Protein AF-A0A7H8N3G9-F1 (afdb_monomer_lite)

pLDDT: mean 83.93, std 16.97, range [43.75, 96.69]

Foldseek 3Di:
DDDDDKDKDWPPPPPPPPPPDPPPWTKIKIKADAPPDDAQQDWDQDPNFIWGWDDGWDFDDPDPDTTTITMTTGDDD

Organism: NCBI:txid2763006

Secondary structure (DSSP, 8-state):
------EEEE-TT-----TT------EEEEEEETT----TT-EEEETTEEEEE-S--EEE-SSS--EEEEEEEE---

Structure (mmCIF, N/CA/C/O backbone):
data_AF-A0A7H8N3G9-F1
#
_entry.id   AF-A0A7H8N3G9-F1
#
loop_
_atom_site.group_PDB
_atom_site.id
_atom_site.type_symbol
_atom_site.label_atom_id
_atom_site.label_alt_id
_atom_site.label_comp_id
_atom_site.label_asym_id
_atom_site.label_entity_id
_atom_site.label_seq_id
_atom_site.pdbx_PDB_ins_code
_atom_site.Cartn_x
_atom_site.Cartn_y
_atom_site.Cartn_z
_atom_site.occupancy
_atom_site.B_iso_or_equiv
_atom_site.auth_seq_id
_atom_site.auth_comp_id
_atom_site.auth_asym_id
_atom_site.auth_atom_id
_atom_site.pdbx_PDB_model_num
ATOM 1 N N . MET A 1 1 ? -7.271 -12.097 -5.386 1.00 70.19 1 MET A N 1
ATOM 2 C CA . MET A 1 1 ? -6.737 -11.643 -4.085 1.00 70.19 1 MET A CA 1
ATOM 3 C C . MET A 1 1 ? -5.254 -11.970 -4.046 1.00 70.19 1 MET A C 1
ATOM 5 O O . MET A 1 1 ? -4.911 -13.127 -4.252 1.00 70.19 1 MET A O 1
ATOM 9 N N . TRP A 1 2 ? -4.390 -10.969 -3.881 1.00 86.06 2 TRP A N 1
ATOM 10 C CA . TRP A 1 2 ? -2.942 -11.167 -3.746 1.00 86.06 2 TRP A CA 1
ATOM 11 C C . TRP A 1 2 ? -2.559 -11.248 -2.263 1.00 86.06 2 TRP A C 1
ATOM 13 O O . TRP A 1 2 ? -3.140 -10.545 -1.439 1.00 86.06 2 TRP A O 1
ATOM 23 N N . CYS A 1 3 ? -1.582 -12.089 -1.927 1.00 88.62 3 CYS A N 1
ATOM 24 C CA . CYS A 1 3 ? -0.962 -12.138 -0.607 1.00 88.62 3 CYS A CA 1
ATOM 25 C C . CYS A 1 3 ? 0.557 -12.279 -0.763 1.00 88.62 3 CYS A C 1
ATOM 27 O O . CYS A 1 3 ? 1.040 -13.005 -1.633 1.00 88.62 3 CYS A O 1
ATOM 29 N N . GLY A 1 4 ? 1.324 -11.563 0.057 1.00 92.19 4 GLY A N 1
ATOM 30 C CA . GLY A 1 4 ? 2.778 -11.584 -0.035 1.00 92.19 4 GLY A CA 1
ATOM 31 C C . GLY A 1 4 ? 3.455 -10.542 0.844 1.00 92.19 4 GLY A C 1
ATOM 32 O O . GLY A 1 4 ? 2.814 -9.862 1.644 1.00 92.19 4 GLY A O 1
ATOM 33 N N . LEU A 1 5 ? 4.776 -10.437 0.689 1.00 93.00 5 LEU A N 1
ATOM 34 C CA . LEU A 1 5 ? 5.592 -9.467 1.412 1.00 93.00 5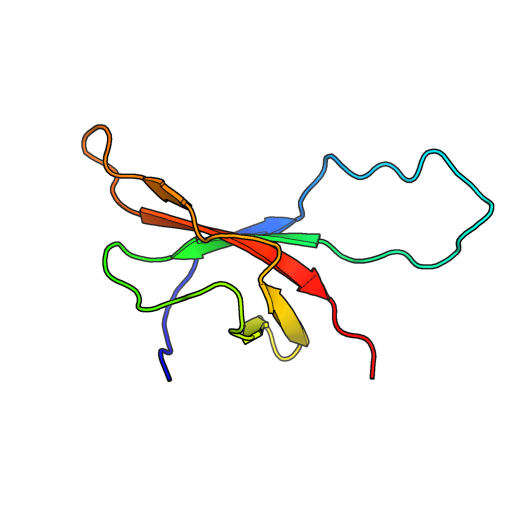 LEU A CA 1
ATOM 35 C C . LEU A 1 5 ? 5.483 -8.080 0.775 1.00 93.00 5 LEU A C 1
ATOM 37 O O . LEU A 1 5 ? 5.519 -7.936 -0.448 1.00 93.00 5 LEU A O 1
ATOM 41 N N . ALA A 1 6 ? 5.407 -7.063 1.626 1.00 93.94 6 ALA A N 1
ATOM 42 C CA . ALA A 1 6 ? 5.413 -5.658 1.252 1.00 93.94 6 ALA A CA 1
ATOM 43 C C . ALA A 1 6 ? 6.294 -4.877 2.231 1.00 93.94 6 ALA A C 1
ATOM 45 O O . ALA A 1 6 ? 6.390 -5.239 3.405 1.00 93.94 6 ALA A O 1
ATOM 46 N N . SER A 1 7 ? 6.913 -3.791 1.768 1.00 95.50 7 SER A N 1
ATOM 47 C CA . SER A 1 7 ? 7.516 -2.815 2.680 1.00 95.50 7 SER A CA 1
ATOM 48 C C . SER A 1 7 ? 6.457 -1.786 3.052 1.00 95.50 7 SER A C 1
ATOM 50 O O . SER A 1 7 ? 5.865 -1.162 2.175 1.00 95.50 7 SER A O 1
ATOM 52 N N . VAL A 1 8 ? 6.201 -1.629 4.347 1.00 94.62 8 VAL A N 1
ATOM 53 C CA . VAL A 1 8 ? 5.165 -0.738 4.876 1.00 94.62 8 VAL A CA 1
ATOM 54 C C . VAL A 1 8 ? 5.828 0.319 5.740 1.00 94.62 8 VAL A C 1
ATOM 56 O O . VAL A 1 8 ? 6.622 -0.005 6.621 1.00 94.62 8 VAL A O 1
ATOM 59 N N . GLN A 1 9 ? 5.508 1.582 5.481 1.00 92.62 9 GLN A N 1
ATOM 60 C CA . GLN A 1 9 ? 6.020 2.726 6.225 1.00 92.62 9 GLN A CA 1
ATOM 61 C C . GLN A 1 9 ? 4.850 3.609 6.674 1.00 92.62 9 GLN A C 1
ATOM 63 O O . GLN A 1 9 ? 3.929 3.822 5.885 1.00 92.62 9 GLN A O 1
ATOM 68 N N . PRO A 1 10 ? 4.869 4.165 7.896 1.00 89.19 10 PRO A N 1
ATOM 69 C CA . PRO A 1 10 ? 3.912 5.198 8.273 1.00 89.19 10 PRO A CA 1
ATOM 70 C C . PRO A 1 10 ? 4.142 6.452 7.420 1.00 89.19 10 PRO A C 1
ATOM 72 O O . PRO A 1 10 ? 5.286 6.880 7.224 1.00 89.19 10 PRO A O 1
ATOM 75 N N . GLU A 1 11 ? 3.072 7.071 6.921 1.00 81.50 11 GLU A N 1
ATOM 76 C CA . GLU A 1 11 ? 3.178 8.332 6.185 1.00 81.50 11 GLU A CA 1
ATOM 77 C C . GLU A 1 11 ? 3.408 9.485 7.181 1.00 81.50 11 GLU A C 1
ATOM 79 O O . GLU A 1 11 ? 2.478 10.093 7.704 1.00 81.50 11 GLU A O 1
ATOM 84 N N . ARG A 1 12 ? 4.685 9.776 7.480 1.00 63.28 12 ARG A N 1
ATOM 85 C CA . ARG A 1 12 ? 5.113 10.754 8.505 1.00 63.28 12 ARG A CA 1
ATOM 86 C C . ARG A 1 12 ? 4.679 12.206 8.252 1.00 63.28 12 ARG A C 1
ATOM 88 O O . ARG A 1 12 ? 4.841 13.035 9.138 1.00 63.28 12 ARG A O 1
ATOM 95 N N . SER A 1 13 ? 4.172 12.542 7.067 1.00 53.66 13 SER A N 1
ATOM 96 C CA . SER A 1 13 ? 3.863 13.929 6.684 1.00 53.66 13 SER A CA 1
ATOM 97 C C . SER A 1 13 ? 2.497 14.436 7.155 1.00 53.66 13 SER A C 1
ATOM 99 O O . SER A 1 13 ? 2.171 15.589 6.884 1.00 53.66 13 SER A O 1
ATOM 101 N N . PHE A 1 14 ? 1.701 13.628 7.861 1.00 50.62 14 PHE A N 1
ATOM 102 C CA . PHE A 1 14 ? 0.444 14.094 8.446 1.00 50.62 14 PHE A CA 1
ATOM 103 C C . PHE A 1 14 ? 0.641 14.505 9.912 1.00 50.62 14 PHE A C 1
ATOM 105 O O . PHE A 1 14 ? 0.186 13.837 10.837 1.00 50.62 14 PHE A O 1
ATOM 112 N N . GLU A 1 15 ? 1.325 15.628 10.140 1.00 45.97 15 GLU A N 1
ATOM 113 C CA . GLU A 1 15 ? 1.067 16.396 11.359 1.00 45.97 15 GLU A CA 1
ATOM 114 C C . GLU A 1 15 ? -0.313 17.028 11.188 1.00 45.97 15 GLU A C 1
ATOM 116 O O . GLU A 1 15 ? -0.506 17.899 10.336 1.00 45.97 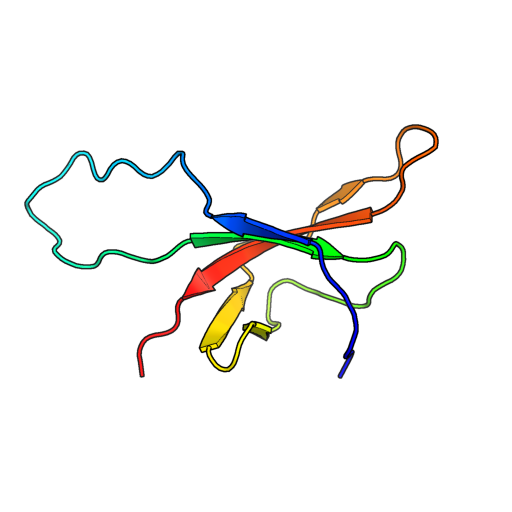15 GLU A O 1
ATOM 121 N N . SER A 1 16 ? -1.290 16.557 11.965 1.00 48.06 16 SER A N 1
ATOM 122 C CA . SER A 1 16 ? -2.611 17.173 12.047 1.00 48.06 16 SER A CA 1
ATOM 123 C C . SER A 1 16 ? -2.461 18.621 12.524 1.00 48.06 16 SER A C 1
ATOM 125 O O . SER A 1 16 ? -2.466 18.914 13.718 1.00 48.06 16 SER A O 1
ATOM 127 N N . ARG A 1 17 ? -2.315 19.565 11.590 1.00 44.75 17 ARG A N 1
ATOM 128 C CA . ARG A 1 17 ? -2.479 20.999 11.851 1.00 44.75 17 ARG A CA 1
ATOM 129 C C . ARG A 1 17 ? -3.967 21.327 11.940 1.00 44.75 17 ARG A C 1
ATOM 131 O O . ARG A 1 17 ? -4.464 22.109 11.139 1.00 44.75 17 ARG A O 1
ATOM 138 N N . SER A 1 18 ? -4.697 20.695 12.852 1.00 46.34 18 SER A N 1
ATOM 139 C CA . SER A 1 18 ? -6.022 21.140 13.303 1.00 46.34 18 SER A CA 1
ATOM 140 C C . SER A 1 18 ? -6.437 20.323 14.532 1.00 46.34 18 SER A C 1
ATOM 142 O O . SER A 1 18 ? -6.771 19.148 14.387 1.00 46.34 18 SER A O 1
ATOM 144 N N . PRO A 1 19 ? -6.458 20.916 15.739 1.00 48.91 19 PRO A N 1
ATOM 145 C CA . PRO A 1 19 ? -6.913 20.242 16.958 1.00 48.91 19 PRO A CA 1
ATOM 146 C C . PRO A 1 19 ? -8.434 19.977 16.996 1.00 48.91 19 PRO A C 1
ATOM 148 O O . PRO A 1 19 ? -8.944 19.500 17.999 1.00 48.91 19 PRO A O 1
ATOM 151 N N . GLU A 1 20 ? -9.171 20.262 15.916 1.00 47.62 20 GLU A N 1
ATOM 152 C CA . GLU A 1 20 ? -10.640 20.186 15.874 1.00 47.62 20 GLU A CA 1
ATOM 153 C C . GLU A 1 20 ? -11.191 18.859 15.318 1.00 47.62 20 GLU A C 1
ATOM 155 O O . GLU A 1 20 ? -12.403 18.648 15.310 1.00 47.62 20 GLU A O 1
ATOM 160 N N . ARG A 1 21 ? -10.335 17.936 14.855 1.00 43.75 21 ARG A N 1
ATOM 161 C CA . ARG A 1 21 ? -10.755 16.585 14.443 1.00 43.75 21 ARG A CA 1
ATOM 162 C C . ARG A 1 21 ? -9.818 15.533 15.010 1.00 43.75 21 ARG A C 1
ATOM 164 O O . ARG A 1 21 ? -8.805 15.188 14.409 1.00 43.75 21 ARG A O 1
ATOM 171 N N . GLU A 1 22 ? -10.213 14.974 16.146 1.00 44.22 22 GLU A N 1
ATOM 172 C CA . GLU A 1 22 ? -9.688 13.737 16.737 1.00 44.22 22 GLU A CA 1
ATOM 173 C C . GLU A 1 22 ? -10.027 12.499 15.882 1.00 44.22 22 GLU A C 1
ATOM 175 O O . GLU A 1 22 ? -10.508 11.480 16.364 1.00 44.22 22 GLU A O 1
ATOM 180 N N . THR A 1 23 ? -9.796 12.558 14.575 1.00 51.38 23 THR A N 1
ATOM 181 C CA . THR A 1 23 ? -9.738 11.358 13.745 1.00 51.38 23 THR A CA 1
ATOM 182 C C . THR A 1 23 ? -8.305 11.266 13.271 1.00 51.38 23 THR A C 1
ATOM 184 O O . THR A 1 23 ? -7.960 11.736 12.190 1.00 51.38 23 THR A O 1
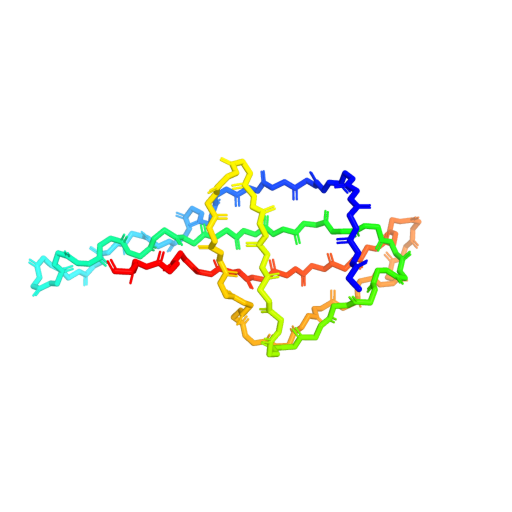ATOM 187 N N . ALA A 1 24 ? -7.438 10.729 14.130 1.00 54.31 24 ALA A N 1
ATOM 188 C CA . ALA A 1 24 ? -6.093 10.336 13.739 1.00 54.31 24 ALA A CA 1
ATOM 189 C C . ALA A 1 24 ? -6.220 9.230 12.677 1.00 54.31 24 ALA A C 1
ATOM 191 O O . ALA A 1 24 ? -6.242 8.042 12.988 1.00 54.31 24 ALA A O 1
ATOM 192 N N . GLN A 1 25 ? -6.406 9.625 11.417 1.00 68.06 25 GLN A N 1
ATOM 193 C CA . GLN A 1 25 ? -6.458 8.708 10.290 1.00 68.06 25 GLN A CA 1
ATOM 194 C C . GLN A 1 25 ? -5.036 8.220 10.041 1.00 68.06 25 GLN A C 1
ATOM 196 O O . GLN A 1 25 ? -4.200 8.929 9.481 1.00 68.06 25 GLN A O 1
ATOM 201 N N . GLU A 1 26 ? -4.747 7.017 10.527 1.00 82.62 26 GLU A N 1
ATOM 202 C CA . GLU A 1 26 ? -3.473 6.350 10.292 1.00 82.62 26 GLU A CA 1
ATOM 203 C C . GLU A 1 26 ? -3.302 6.113 8.786 1.00 82.62 26 GLU A C 1
ATOM 205 O O . GLU A 1 26 ? -4.124 5.448 8.149 1.00 82.62 26 GLU A O 1
ATOM 210 N N . ARG A 1 27 ? -2.241 6.692 8.215 1.00 89.12 27 ARG A N 1
ATOM 211 C CA . ARG A 1 27 ? -1.887 6.572 6.800 1.00 89.12 27 ARG A CA 1
ATOM 212 C C . ARG A 1 27 ? -0.597 5.789 6.626 1.00 89.12 27 ARG A C 1
ATOM 214 O O . ARG A 1 27 ? 0.378 5.990 7.354 1.00 89.12 27 ARG A O 1
ATOM 221 N N . LEU A 1 28 ? -0.593 4.924 5.622 1.00 92.56 28 LEU A N 1
ATOM 222 C CA . LEU A 1 28 ? 0.527 4.077 5.254 1.00 92.56 28 LEU A CA 1
ATOM 223 C C . LEU A 1 28 ? 0.982 4.368 3.829 1.00 92.56 28 LEU A C 1
ATOM 225 O O . LEU A 1 28 ? 0.182 4.601 2.922 1.00 92.56 28 LEU A O 1
ATOM 229 N N . LEU A 1 29 ? 2.289 4.250 3.635 1.00 94.62 29 LEU A N 1
ATOM 230 C CA . LEU A 1 29 ? 2.916 4.109 2.337 1.00 94.62 29 LEU A CA 1
ATOM 231 C C . LEU A 1 29 ? 3.396 2.664 2.192 1.00 94.62 29 LEU A C 1
ATOM 233 O O . LEU A 1 29 ? 4.259 2.201 2.942 1.00 94.62 29 LEU A O 1
ATOM 237 N N . VAL A 1 30 ? 2.819 1.951 1.232 1.00 95.38 30 VAL A N 1
ATOM 238 C CA . VAL A 1 30 ? 3.062 0.531 0.984 1.00 95.38 30 VAL A CA 1
ATOM 239 C C . VAL A 1 30 ? 3.795 0.368 -0.342 1.00 95.38 30 VAL A C 1
ATOM 241 O O . VAL A 1 30 ? 3.384 0.905 -1.368 1.00 95.38 30 VAL A O 1
ATOM 244 N N . TYR A 1 31 ? 4.883 -0.393 -0.327 1.00 95.75 31 TYR A N 1
ATOM 245 C CA . TYR A 1 31 ? 5.669 -0.745 -1.502 1.00 95.75 31 TYR A CA 1
ATOM 246 C C . TYR A 1 31 ? 5.516 -2.238 -1.775 1.00 95.75 31 TYR A C 1
ATOM 248 O O . TYR A 1 31 ? 5.947 -3.080 -0.981 1.00 95.75 31 TYR A O 1
ATOM 256 N N . LEU A 1 32 ? 4.895 -2.552 -2.905 1.00 96.00 32 LEU A N 1
ATOM 257 C CA . LEU A 1 32 ? 4.597 -3.904 -3.357 1.00 96.00 32 LEU A CA 1
ATOM 258 C C . LEU A 1 32 ? 5.568 -4.329 -4.468 1.00 96.00 32 LEU A C 1
ATOM 260 O O . LEU A 1 32 ? 6.067 -3.468 -5.208 1.00 96.00 32 LEU A O 1
ATOM 264 N N . PRO A 1 33 ? 5.811 -5.643 -4.631 1.00 95.12 33 PRO A N 1
ATOM 265 C CA . PRO A 1 33 ? 6.546 -6.168 -5.773 1.00 95.12 33 PRO A CA 1
ATOM 266 C C . PRO A 1 33 ? 6.006 -5.653 -7.111 1.00 95.12 33 PRO A C 1
ATOM 268 O O . PRO A 1 33 ? 4.815 -5.384 -7.284 1.00 95.12 33 PRO A O 1
ATOM 271 N N . TRP A 1 34 ? 6.901 -5.526 -8.088 1.00 92.81 34 TRP A N 1
ATOM 272 C CA . TRP A 1 34 ? 6.498 -5.193 -9.448 1.00 92.81 34 TRP A CA 1
ATOM 273 C C . TRP A 1 34 ? 5.520 -6.242 -9.999 1.00 92.81 34 TRP A C 1
ATOM 275 O O . TRP A 1 34 ? 5.794 -7.438 -9.932 1.00 92.81 34 TRP A O 1
ATOM 285 N N . GLY A 1 35 ? 4.398 -5.790 -10.565 1.00 91.38 35 GLY A N 1
ATOM 286 C CA . GLY A 1 35 ? 3.368 -6.664 -11.135 1.00 91.38 35 GLY A CA 1
ATOM 287 C C . GLY A 1 35 ? 2.275 -7.107 -10.159 1.00 91.38 35 GLY A C 1
ATOM 288 O O . GLY A 1 35 ? 1.369 -7.820 -10.585 1.00 91.38 35 GLY A O 1
ATOM 289 N N . THR A 1 36 ? 2.311 -6.679 -8.891 1.00 95.19 36 THR A N 1
ATOM 290 C CA . THR A 1 36 ? 1.189 -6.912 -7.972 1.00 95.19 36 THR A CA 1
ATOM 291 C C . THR A 1 36 ? -0.092 -6.274 -8.533 1.00 95.19 36 THR A C 1
ATOM 293 O O . THR A 1 36 ? -0.085 -5.071 -8.809 1.00 95.19 36 THR A O 1
ATOM 296 N N . PRO A 1 37 ? -1.180 -7.050 -8.715 1.00 93.19 37 PRO A N 1
ATOM 297 C CA . PRO A 1 37 ? -2.462 -6.524 -9.163 1.00 93.19 37 PRO A CA 1
ATOM 298 C C . PRO A 1 37 ? -3.142 -5.831 -7.980 1.00 93.19 37 PRO A C 1
ATOM 300 O O . PRO A 1 37 ? -3.677 -6.497 -7.094 1.00 93.19 37 PRO A O 1
ATOM 303 N N . VAL A 1 38 ? -3.033 -4.508 -7.941 1.00 94.38 38 VAL A N 1
ATOM 304 C CA . VAL A 1 38 ? -3.682 -3.635 -6.963 1.00 94.38 38 VAL A CA 1
ATOM 305 C C . VAL A 1 38 ? -4.213 -2.413 -7.697 1.00 94.38 38 VAL A C 1
ATOM 307 O O . VAL A 1 38 ? -3.482 -1.835 -8.507 1.00 94.38 38 VAL A O 1
ATOM 310 N N . ASP A 1 39 ? -5.445 -2.030 -7.389 1.00 95.12 39 ASP A N 1
ATOM 311 C CA . ASP A 1 39 ? -6.141 -0.874 -7.951 1.00 95.12 39 ASP A CA 1
ATOM 312 C C . ASP A 1 39 ? -6.768 -0.008 -6.838 1.00 95.12 39 ASP A C 1
ATOM 314 O O . ASP A 1 39 ? -6.816 -0.389 -5.667 1.00 95.12 39 ASP A O 1
ATOM 318 N N . ALA A 1 40 ? -7.258 1.182 -7.197 1.00 93.12 40 ALA A N 1
ATOM 319 C CA . ALA A 1 40 ? -7.855 2.138 -6.260 1.00 93.12 40 ALA A CA 1
ATOM 320 C C . ALA A 1 40 ? -9.023 1.614 -5.383 1.00 93.12 40 ALA A C 1
ATOM 322 O O . ALA A 1 40 ? -9.108 2.0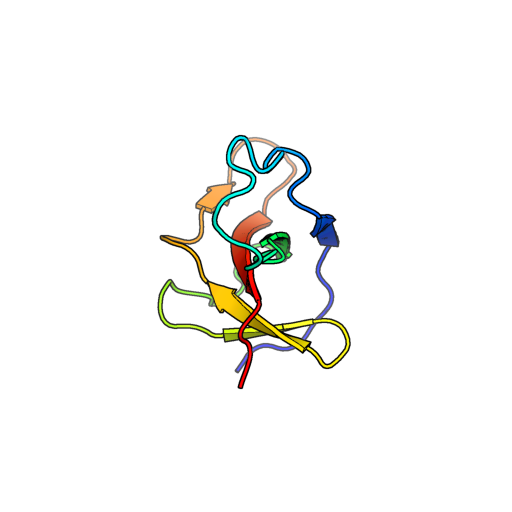36 -4.233 1.00 93.12 40 ALA A O 1
ATOM 323 N N . PRO A 1 41 ? -9.932 0.724 -5.844 1.00 94.31 41 PRO A N 1
ATOM 324 C CA . PRO A 1 41 ? -11.020 0.225 -4.997 1.00 94.31 41 PRO A CA 1
ATOM 325 C C . PRO A 1 41 ? -10.592 -0.907 -4.048 1.00 94.31 41 PRO A C 1
ATOM 327 O O . PRO A 1 41 ? -11.422 -1.406 -3.284 1.00 94.31 41 PRO A O 1
ATOM 330 N N . ASP A 1 42 ? -9.335 -1.354 -4.107 1.00 94.25 42 ASP A N 1
ATOM 331 C CA . ASP A 1 42 ? -8.873 -2.470 -3.294 1.00 94.25 42 ASP A CA 1
ATOM 332 C C . ASP A 1 42 ? -8.682 -2.089 -1.819 1.00 94.25 42 ASP A C 1
ATOM 334 O O . ASP A 1 42 ? -8.487 -0.934 -1.428 1.00 94.25 42 ASP A O 1
ATOM 338 N N . ARG A 1 43 ? -8.686 -3.127 -0.978 1.00 94.38 43 ARG A N 1
ATOM 339 C CA . ARG A 1 43 ? -8.330 -3.046 0.438 1.00 94.38 43 ARG A CA 1
ATOM 340 C C . ARG A 1 43 ? -7.076 -3.853 0.719 1.00 94.38 43 ARG A C 1
ATOM 342 O O . ARG A 1 43 ? -6.888 -4.950 0.193 1.00 94.38 43 ARG A O 1
ATOM 349 N N . LEU A 1 44 ? -6.246 -3.327 1.608 1.00 94.19 44 LEU A N 1
ATOM 350 C CA . LEU A 1 44 ? -5.029 -3.964 2.083 1.00 94.19 44 LEU A CA 1
ATOM 351 C C . LEU A 1 44 ? -5.239 -4.472 3.508 1.00 94.19 44 LEU A C 1
ATOM 353 O O . LEU A 1 44 ? -5.694 -3.730 4.378 1.00 94.19 44 LEU A O 1
ATOM 357 N N . LEU A 1 45 ? -4.862 -5.726 3.752 1.00 94.56 45 LEU A N 1
ATOM 358 C CA . LEU A 1 45 ? -4.755 -6.282 5.097 1.00 94.56 45 LEU A CA 1
ATOM 359 C C . LEU A 1 45 ? -3.287 -6.246 5.519 1.00 94.56 45 LEU A C 1
ATOM 361 O O . LEU A 1 45 ? -2.468 -7.000 4.993 1.00 94.56 45 LEU A O 1
ATOM 365 N N . VAL A 1 46 ? -2.953 -5.376 6.466 1.00 92.25 46 VAL A N 1
ATOM 366 C CA . VAL A 1 46 ? -1.584 -5.184 6.956 1.00 92.25 46 VAL A CA 1
ATOM 367 C C . VAL A 1 46 ? -1.572 -5.427 8.457 1.00 92.25 46 VAL A C 1
ATOM 369 O O . VAL A 1 46 ? -2.261 -4.736 9.200 1.00 92.25 46 VAL A O 1
ATOM 372 N N . ASN A 1 47 ? -0.811 -6.425 8.916 1.00 90.44 47 ASN A N 1
ATOM 373 C CA . ASN A 1 47 ? -0.722 -6.801 10.336 1.00 90.44 47 ASN A CA 1
ATOM 374 C C . ASN A 1 47 ? -2.095 -6.985 11.024 1.00 90.44 47 ASN A C 1
ATOM 376 O O . ASN A 1 47 ? -2.270 -6.620 12.183 1.00 90.44 47 ASN A O 1
ATOM 380 N N . GLY A 1 48 ? -3.083 -7.531 10.305 1.00 91.81 48 GLY A N 1
ATOM 381 C CA . GLY A 1 48 ? -4.440 -7.758 10.823 1.00 91.81 48 GLY A CA 1
ATOM 382 C C . GLY A 1 48 ? -5.364 -6.533 10.800 1.00 91.81 48 GLY A C 1
ATOM 383 O O . GLY A 1 48 ? -6.519 -6.646 11.201 1.00 91.81 48 GLY A O 1
ATOM 384 N N . LEU A 1 49 ? -4.891 -5.385 10.310 1.00 92.19 49 LEU A N 1
ATOM 385 C CA . LEU A 1 49 ? -5.669 -4.156 10.172 1.00 92.19 49 LEU A CA 1
ATOM 386 C C . LEU A 1 49 ? -6.016 -3.893 8.704 1.00 92.19 49 LEU A C 1
ATOM 388 O O . LEU A 1 49 ? -5.192 -4.104 7.811 1.00 92.19 49 LEU A O 1
ATOM 392 N N . TRP A 1 50 ? -7.241 -3.426 8.468 1.00 93.38 50 TRP A N 1
ATOM 393 C CA . TRP A 1 50 ? -7.724 -3.078 7.135 1.00 93.38 50 TRP A CA 1
ATOM 394 C C . TRP A 1 50 ? -7.427 -1.622 6.792 1.00 93.38 50 TRP A C 1
ATOM 396 O O . TRP A 1 50 ? -7.703 -0.707 7.572 1.00 93.38 50 TRP A O 1
ATOM 406 N N . PHE A 1 51 ? -6.914 -1.429 5.583 1.00 93.69 51 PHE A N 1
ATOM 407 C CA . PHE A 1 51 ? -6.670 -0.128 4.984 1.00 93.69 51 PHE A CA 1
ATOM 408 C C . PHE A 1 51 ? -7.312 -0.075 3.602 1.00 93.69 51 PHE A C 1
ATOM 410 O O . PHE A 1 51 ? -7.286 -1.059 2.863 1.00 93.69 51 PHE A O 1
ATOM 417 N N . GLU A 1 52 ? -7.870 1.070 3.243 1.00 94.81 52 GLU A N 1
ATOM 418 C CA . GLU A 1 52 ? -8.346 1.345 1.889 1.00 94.81 52 GLU A CA 1
ATOM 419 C C . GLU A 1 52 ? -7.249 2.029 1.088 1.00 94.81 52 GLU A C 1
ATOM 421 O O . GLU A 1 52 ? -6.497 2.842 1.631 1.00 94.81 52 GLU A O 1
ATOM 426 N N . VAL A 1 53 ? -7.138 1.683 -0.193 1.00 95.00 53 VAL A N 1
ATOM 427 C CA . VAL A 1 53 ? -6.221 2.365 -1.103 1.00 95.00 53 VAL A CA 1
ATOM 428 C C . VAL A 1 53 ? -6.678 3.816 -1.292 1.00 95.00 53 VAL A C 1
ATOM 430 O O . VAL A 1 53 ? -7.847 4.102 -1.532 1.00 95.00 53 VAL A O 1
ATOM 433 N N . ASP A 1 54 ? -5.739 4.746 -1.142 1.00 92.94 54 ASP A N 1
ATOM 434 C CA . ASP A 1 54 ? -5.944 6.185 -1.294 1.00 92.94 54 ASP A CA 1
ATOM 435 C C . ASP A 1 54 ? -5.377 6.643 -2.645 1.00 92.94 54 ASP A C 1
ATOM 437 O O . ASP A 1 54 ? -4.171 6.873 -2.800 1.00 92.94 54 ASP A O 1
ATOM 441 N N . GLY A 1 55 ? -6.266 6.742 -3.634 1.00 92.25 55 GLY A N 1
ATOM 442 C CA . GLY A 1 55 ? -5.943 7.140 -5.002 1.00 92.25 55 GLY A CA 1
ATOM 443 C C . GLY A 1 55 ? -5.312 6.032 -5.850 1.00 92.25 55 GLY A C 1
ATOM 444 O O . GLY A 1 55 ? -5.292 4.861 -5.486 1.00 92.25 55 GLY A O 1
ATOM 445 N N . GLU A 1 56 ? -4.801 6.407 -7.023 1.00 95.69 56 GLU A N 1
ATOM 446 C CA . GLU A 1 56 ? -4.254 5.442 -7.982 1.00 95.69 56 GLU A CA 1
ATOM 447 C C . GLU A 1 56 ? -2.887 4.883 -7.541 1.00 95.69 56 GLU A C 1
ATOM 449 O O . GLU A 1 56 ? -1.957 5.662 -7.275 1.00 95.69 56 GLU A O 1
ATOM 454 N N . PRO A 1 57 ? -2.705 3.546 -7.520 1.00 96.19 57 PRO A N 1
ATOM 455 C CA . PRO A 1 57 ? -1.406 2.922 -7.301 1.00 96.19 57 PRO A CA 1
ATOM 456 C C . PRO A 1 57 ? -0.349 3.409 -8.295 1.00 96.19 57 PRO A C 1
ATOM 458 O O . PRO A 1 57 ? -0.468 3.273 -9.515 1.00 96.19 57 PRO A O 1
ATOM 461 N N . MET A 1 58 ? 0.756 3.936 -7.773 1.00 96.06 58 MET A N 1
ATOM 462 C CA . MET A 1 58 ? 1.845 4.439 -8.599 1.00 96.06 58 MET A CA 1
ATOM 463 C C . MET A 1 58 ? 2.790 3.302 -8.978 1.00 96.06 58 MET A C 1
ATOM 465 O O . MET A 1 58 ? 3.488 2.737 -8.137 1.00 96.06 58 MET A O 1
ATOM 469 N N . ARG A 1 59 ? 2.873 3.001 -10.271 1.00 94.88 59 ARG A N 1
ATOM 470 C CA . ARG A 1 59 ? 3.815 2.016 -10.811 1.00 94.88 59 ARG A CA 1
ATOM 471 C C . ARG A 1 59 ? 5.166 2.681 -11.064 1.00 94.88 59 ARG A C 1
ATOM 473 O O . ARG A 1 59 ? 5.328 3.411 -12.036 1.00 94.88 59 ARG A O 1
ATOM 480 N N . TRP A 1 60 ? 6.140 2.421 -10.197 1.00 92.94 60 TRP A N 1
ATOM 481 C CA . TRP A 1 60 ? 7.497 2.930 -10.357 1.00 92.94 60 TRP A CA 1
ATOM 482 C C . TRP A 1 60 ? 8.325 1.962 -11.202 1.00 92.94 60 TRP A C 1
ATOM 484 O O . TRP A 1 60 ? 8.655 0.856 -10.767 1.00 92.94 60 TRP A O 1
ATOM 494 N N . ASN A 1 61 ? 8.669 2.380 -12.419 1.00 92.31 61 ASN A N 1
ATOM 495 C CA . ASN A 1 61 ? 9.432 1.584 -13.385 1.00 92.31 61 ASN A CA 1
ATOM 496 C C . ASN A 1 61 ? 10.780 2.217 -13.782 1.00 92.31 61 ASN A C 1
ATOM 498 O O . ASN A 1 61 ? 11.449 1.707 -14.683 1.00 92.31 61 ASN A O 1
ATOM 502 N N . HIS A 1 62 ? 11.190 3.299 -13.115 1.00 86.31 62 HIS A N 1
ATOM 503 C CA . HIS A 1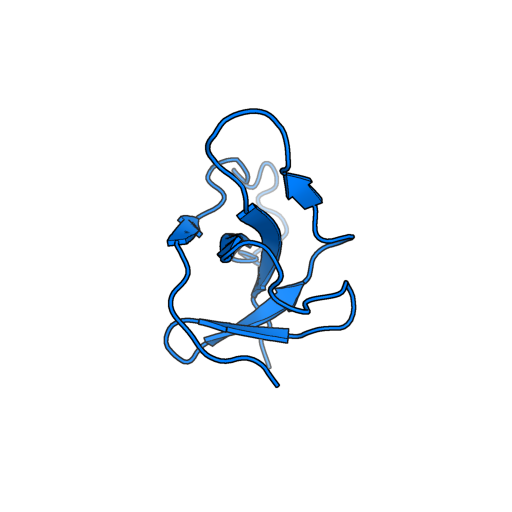 62 ? 12.449 3.986 -13.391 1.00 86.31 62 HIS A CA 1
ATOM 504 C C . HIS A 1 62 ? 13.627 3.329 -12.653 1.00 86.31 62 HIS A C 1
ATOM 506 O O . HIS A 1 62 ? 13.599 3.171 -11.431 1.00 86.31 62 HIS A O 1
ATOM 512 N N . GLY A 1 63 ? 14.694 3.009 -13.394 1.00 83.12 63 GLY A N 1
ATOM 513 C CA . GLY A 1 63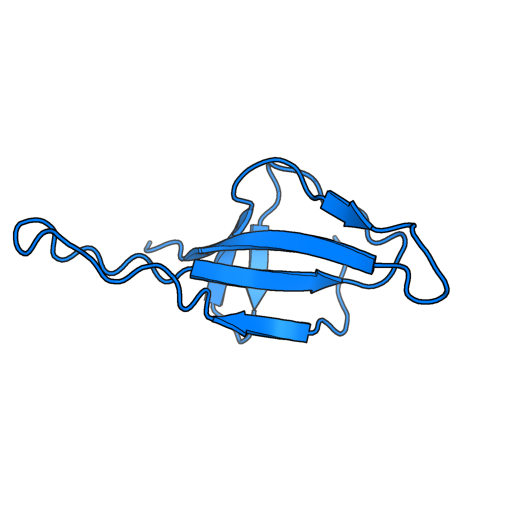 ? 15.924 2.416 -12.858 1.00 83.12 63 GLY A CA 1
ATOM 514 C C . GLY A 1 63 ? 15.843 0.901 -12.625 1.00 83.12 63 GLY A C 1
ATOM 515 O O . GLY A 1 63 ? 15.025 0.203 -13.227 1.00 83.12 63 GLY A O 1
ATOM 516 N N . SER A 1 64 ? 16.726 0.381 -11.767 1.00 83.69 64 SER A N 1
ATOM 517 C CA . SER A 1 64 ? 16.799 -1.050 -11.427 1.00 83.69 64 SER A CA 1
ATOM 518 C C . SER A 1 64 ? 15.739 -1.495 -10.412 1.00 83.69 64 SER A C 1
ATOM 520 O O . SER A 1 64 ? 15.397 -2.675 -10.369 1.00 83.69 64 SER A O 1
ATOM 522 N N . LEU A 1 65 ? 15.192 -0.569 -9.616 1.00 86.75 65 LEU A N 1
ATOM 523 C CA . LEU A 1 65 ? 14.193 -0.872 -8.594 1.00 86.75 65 LEU A CA 1
ATOM 524 C C . LEU A 1 65 ? 12.777 -0.657 -9.139 1.00 86.75 65 LEU A C 1
ATOM 526 O O . LEU A 1 65 ? 12.297 0.472 -9.203 1.00 86.75 65 LEU A O 1
ATOM 530 N N . ARG A 1 66 ? 12.086 -1.746 -9.483 1.00 94.38 66 ARG A N 1
ATOM 531 C CA . ARG A 1 66 ? 10.683 -1.713 -9.923 1.00 94.38 66 ARG A CA 1
ATOM 532 C C . ARG A 1 66 ? 9.750 -2.110 -8.788 1.00 94.38 66 ARG A C 1
ATOM 534 O O . ARG A 1 66 ? 9.973 -3.134 -8.148 1.00 94.38 66 ARG A O 1
ATOM 541 N N . HIS A 1 67 ? 8.706 -1.323 -8.559 1.00 95.44 67 HIS A N 1
ATOM 542 C CA . HIS A 1 67 ? 7.730 -1.580 -7.499 1.00 95.44 67 HIS A CA 1
ATOM 543 C C . HIS A 1 67 ? 6.401 -0.870 -7.777 1.00 95.44 67 HIS A C 1
ATOM 545 O O . HIS A 1 67 ? 6.311 -0.000 -8.646 1.00 95.44 67 HIS A O 1
ATOM 551 N N . VAL A 1 68 ? 5.368 -1.231 -7.021 1.00 96.69 68 VAL A N 1
ATOM 552 C CA . VAL A 1 68 ? 4.111 -0.478 -6.963 1.00 96.69 68 VAL A CA 1
ATOM 553 C C . VAL A 1 68 ? 4.051 0.238 -5.622 1.00 96.69 68 VAL A C 1
ATOM 555 O O . VAL A 1 68 ? 4.215 -0.387 -4.578 1.00 96.69 68 VAL A O 1
ATOM 558 N N . ARG A 1 69 ? 3.859 1.553 -5.645 1.00 95.94 69 ARG A N 1
ATOM 559 C CA . ARG A 1 69 ? 3.712 2.386 -4.455 1.00 95.94 69 ARG A CA 1
ATOM 560 C C . ARG A 1 69 ? 2.239 2.710 -4.253 1.00 95.94 69 ARG A C 1
ATOM 562 O O . ARG A 1 69 ? 1.610 3.305 -5.124 1.00 95.94 69 ARG A O 1
ATOM 569 N N . VAL A 1 70 ? 1.722 2.361 -3.088 1.00 95.88 70 VAL A N 1
ATOM 570 C CA . VAL A 1 70 ? 0.323 2.523 -2.707 1.00 95.88 70 VAL A CA 1
ATOM 571 C C . VAL A 1 70 ? 0.256 3.394 -1.464 1.00 95.88 70 VAL A C 1
ATOM 573 O O . VAL A 1 70 ? 0.981 3.159 -0.499 1.00 95.88 70 VAL A O 1
ATOM 576 N N . ARG A 1 71 ? -0.601 4.410 -1.492 1.00 95.06 71 ARG A N 1
ATOM 577 C CA . ARG A 1 71 ? -1.029 5.098 -0.275 1.00 95.06 71 ARG A CA 1
ATOM 578 C C . ARG A 1 71 ? -2.275 4.408 0.236 1.00 95.06 71 ARG A C 1
ATOM 580 O O . ARG A 1 71 ? -3.100 3.984 -0.567 1.00 95.06 71 ARG A O 1
ATOM 587 N N . ALA A 1 72 ? -2.391 4.267 1.546 1.00 94.00 72 ALA A N 1
ATOM 588 C CA . ALA A 1 72 ? -3.557 3.651 2.146 1.00 94.00 72 ALA A CA 1
ATOM 589 C C . ALA A 1 72 ? -3.901 4.312 3.479 1.00 94.00 72 ALA A C 1
ATOM 591 O O . ALA A 1 72 ? -3.012 4.779 4.192 1.00 94.00 72 ALA A O 1
ATOM 592 N N . TRP A 1 73 ? -5.182 4.344 3.824 1.00 92.50 73 TRP A N 1
ATOM 593 C CA . TRP A 1 73 ? -5.688 4.940 5.060 1.00 92.50 73 TRP A CA 1
ATOM 594 C C . TRP A 1 73 ? -6.494 3.915 5.851 1.00 92.50 73 TRP A C 1
ATOM 596 O O . TRP A 1 73 ? -7.137 3.029 5.283 1.00 92.50 73 TRP A O 1
ATOM 606 N N . ARG A 1 74 ? -6.388 3.982 7.179 1.00 90.25 74 ARG A N 1
ATOM 607 C CA . ARG A 1 74 ? -6.991 2.996 8.073 1.00 90.25 74 ARG A CA 1
ATOM 608 C C . ARG A 1 74 ? -8.508 3.092 8.052 1.00 90.25 74 ARG A C 1
ATOM 610 O O . ARG A 1 74 ? -9.069 4.170 8.230 1.00 90.25 74 ARG A O 1
ATOM 617 N N . VAL A 1 75 ? -9.152 1.934 7.935 1.00 86.44 75 VAL A N 1
ATOM 618 C CA . VAL A 1 75 ? -10.599 1.803 8.089 1.00 86.44 75 VAL A CA 1
ATOM 619 C C . VAL A 1 75 ? -10.912 1.543 9.562 1.00 86.44 75 VAL A C 1
ATOM 621 O O . VAL A 1 75 ? -10.456 0.557 10.144 1.00 86.44 75 VAL A O 1
ATOM 624 N N . THR A 1 76 ? -11.690 2.429 10.175 1.00 75.31 76 THR A N 1
ATOM 625 C CA . THR A 1 76 ? -12.370 2.170 11.452 1.00 75.31 76 THR A CA 1
ATOM 626 C C . THR A 1 76 ? -13.765 1.651 11.133 1.00 75.31 76 THR A C 1
ATOM 628 O O . THR A 1 76 ? -14.549 2.373 10.522 1.00 75.31 76 THR A O 1
ATOM 631 N N . ASN A 1 77 ? -14.035 0.396 11.496 1.00 57.97 77 ASN A N 1
ATOM 632 C CA . ASN A 1 77 ? -15.404 -0.122 11.581 1.00 57.97 77 ASN A CA 1
ATOM 633 C C . ASN A 1 77 ? -16.142 0.511 12.761 1.00 57.97 77 ASN A C 1
ATOM 635 O O . ASN A 1 77 ? -15.462 0.788 13.777 1.00 57.97 77 ASN A O 1
#

Sequence (77 aa):
MWCGLASVQPERSFESRSPERETAQERLLVYLPWGTPVDAPDRLLVNGLWFEVDGEPMRWNHGSLRHVRVRAWRVTN

Radius of gyration: 13.46 Å; chains: 1; bounding box: 32×33×30 Å